Protein AF-A0A5C7S608-F1 (afdb_monomer)

Structure (mmCIF, N/CA/C/O backbone):
data_AF-A0A5C7S608-F1
#
_entry.id   AF-A0A5C7S608-F1
#
loop_
_atom_site.group_PDB
_atom_site.id
_atom_site.type_symbol
_atom_site.label_atom_id
_atom_site.label_alt_id
_atom_site.label_comp_id
_atom_site.label_asym_id
_atom_site.label_entity_id
_atom_site.label_seq_id
_atom_site.pdbx_PDB_ins_code
_atom_site.Cartn_x
_atom_site.Cartn_y
_atom_site.Cartn_z
_atom_site.occupancy
_atom_site.B_iso_or_equiv
_atom_site.auth_seq_id
_atom_site.auth_comp_id
_atom_site.auth_asym_id
_atom_site.auth_atom_id
_atom_site.pdbx_PDB_model_num
ATOM 1 N N . MET A 1 1 ? -1.913 15.027 15.676 1.00 66.62 1 MET A N 1
ATOM 2 C CA . MET A 1 1 ? -1.243 13.722 15.882 1.00 66.62 1 MET A CA 1
ATOM 3 C C . MET A 1 1 ? -1.865 12.711 14.924 1.00 66.62 1 MET A C 1
ATOM 5 O O . MET A 1 1 ? -3.078 12.541 15.000 1.00 66.62 1 MET A O 1
ATOM 9 N N . PRO A 1 2 ? -1.091 12.063 14.036 1.00 83.12 2 PRO A N 1
ATOM 10 C CA . PRO A 1 2 ? -1.617 11.198 12.966 1.00 83.12 2 PRO A CA 1
ATOM 11 C C . PRO A 1 2 ? -2.471 10.025 13.478 1.00 83.12 2 PRO A C 1
ATOM 13 O O . PRO A 1 2 ? -3.421 9.626 12.815 1.00 83.12 2 PRO A O 1
ATOM 16 N N . LEU A 1 3 ? -2.200 9.527 14.691 1.00 89.06 3 LEU A N 1
ATOM 17 C CA . LEU A 1 3 ? -2.953 8.433 15.313 1.00 89.06 3 LEU A CA 1
ATOM 18 C C . LEU A 1 3 ? -4.449 8.754 15.491 1.00 89.06 3 LEU A C 1
ATOM 20 O O . LEU A 1 3 ? -5.294 7.992 15.039 1.00 89.06 3 LEU A O 1
ATOM 24 N N . GLN A 1 4 ? -4.779 9.895 16.105 1.00 90.44 4 GLN A N 1
ATOM 25 C CA . GLN A 1 4 ? -6.174 10.297 16.353 1.00 90.44 4 GLN A CA 1
ATOM 26 C C . GLN A 1 4 ? -6.939 10.517 15.044 1.00 90.44 4 GLN A C 1
ATOM 28 O O . GLN A 1 4 ? -8.108 10.159 14.930 1.00 90.44 4 GLN A O 1
ATOM 33 N N . GLN A 1 5 ? -6.258 11.084 14.047 1.00 91.69 5 GLN A N 1
ATOM 34 C CA . GLN A 1 5 ? -6.819 11.307 12.719 1.00 91.69 5 GLN A CA 1
ATOM 35 C C . GLN A 1 5 ? -7.155 9.982 12.025 1.00 91.69 5 GLN A C 1
ATOM 37 O O . GLN A 1 5 ? -8.249 9.836 11.487 1.00 91.69 5 GLN A O 1
ATOM 42 N N . ILE A 1 6 ? -6.248 9.005 12.088 1.00 93.81 6 ILE A N 1
ATOM 43 C CA . ILE A 1 6 ? -6.466 7.663 11.544 1.00 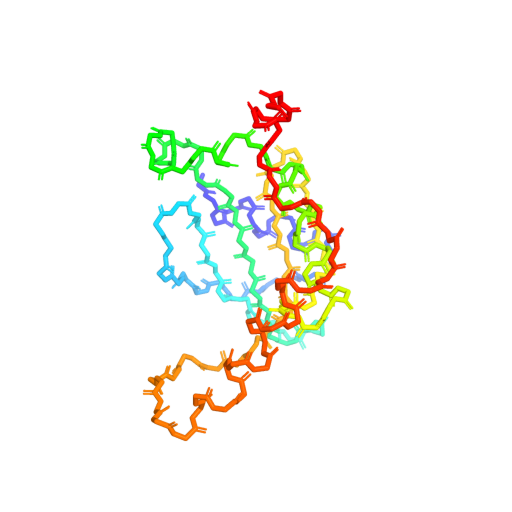93.81 6 ILE A CA 1
ATOM 44 C C . ILE A 1 6 ? -7.609 6.949 12.271 1.00 93.81 6 ILE A C 1
ATOM 46 O O . ILE A 1 6 ? -8.467 6.371 11.614 1.00 93.81 6 ILE A O 1
ATOM 50 N N . GLN A 1 7 ? -7.657 7.009 13.605 1.00 93.69 7 GLN A N 1
ATOM 51 C CA . GLN A 1 7 ? -8.740 6.395 14.383 1.00 93.69 7 GLN A CA 1
ATOM 52 C C . GLN A 1 7 ? -10.103 6.974 14.002 1.00 93.69 7 GLN A C 1
ATOM 54 O O . GLN A 1 7 ? -11.053 6.227 13.774 1.00 93.69 7 GLN A O 1
ATOM 59 N N . HIS A 1 8 ? -10.191 8.302 13.889 1.00 93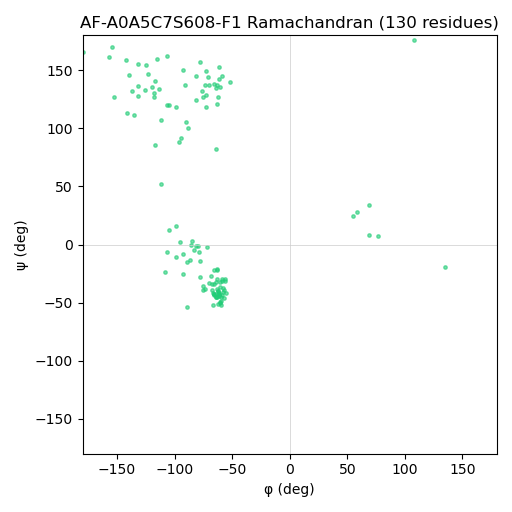.75 8 HIS A N 1
ATOM 60 C CA . HIS A 1 8 ? -11.412 8.964 13.451 1.00 93.75 8 HIS A CA 1
ATOM 61 C C . HIS A 1 8 ? -11.823 8.513 12.046 1.00 93.75 8 HIS A C 1
ATOM 63 O O . HIS A 1 8 ? -12.962 8.096 11.845 1.00 93.75 8 HIS A O 1
ATOM 69 N N . TRP A 1 9 ? -10.889 8.518 11.095 1.00 95.25 9 TRP A N 1
ATOM 70 C CA . TRP A 1 9 ? -11.156 8.103 9.720 1.00 95.25 9 TRP A CA 1
ATOM 71 C C . TRP A 1 9 ? -11.598 6.633 9.619 1.00 95.25 9 TRP A C 1
ATOM 73 O O . TRP A 1 9 ? -12.576 6.326 8.941 1.00 95.25 9 TRP A O 1
ATOM 83 N N . LEU A 1 10 ? -10.949 5.719 10.348 1.00 94.94 10 LEU A N 1
ATOM 84 C CA . LEU A 1 10 ? -11.329 4.301 10.397 1.00 94.94 10 LEU A CA 1
ATOM 85 C C . LEU A 1 10 ? -12.732 4.100 10.983 1.00 94.94 10 LEU A C 1
ATOM 87 O O . LEU A 1 10 ? -13.515 3.316 10.448 1.00 94.94 10 LEU A O 1
ATOM 91 N N . SER A 1 11 ? -13.089 4.858 12.023 1.00 93.75 11 SER A N 1
ATOM 92 C CA . SER A 1 11 ? -14.431 4.788 12.611 1.00 93.75 11 SER A CA 1
ATOM 93 C C . SER A 1 11 ? -15.536 5.237 11.651 1.00 93.75 11 SER A C 1
ATOM 95 O O . SER A 1 11 ? -16.624 4.666 11.673 1.00 93.75 11 SER A O 1
ATOM 97 N N . GLN A 1 12 ? -15.257 6.196 10.759 1.00 94.12 12 GLN A N 1
ATOM 98 C CA . GLN A 1 12 ? -16.187 6.589 9.692 1.00 94.12 12 GLN A CA 1
ATOM 99 C C . GLN A 1 12 ? -16.414 5.457 8.677 1.00 94.12 12 GLN A C 1
ATOM 101 O O . GLN A 1 12 ? -17.448 5.425 8.016 1.00 94.12 12 GLN A O 1
ATOM 106 N N . HIS A 1 13 ? -15.476 4.511 8.593 1.00 92.56 13 HIS A N 1
ATOM 107 C CA . HIS A 1 13 ? -15.537 3.325 7.737 1.00 92.56 13 HIS A CA 1
ATOM 108 C C . HIS A 1 13 ? -15.997 2.066 8.495 1.00 92.56 13 HIS A C 1
ATOM 110 O O . HIS A 1 13 ? -15.819 0.950 8.012 1.00 92.56 13 HIS A O 1
ATOM 116 N N . GLY A 1 14 ? -16.586 2.224 9.688 1.00 92.94 14 GLY A N 1
ATOM 117 C CA . GLY A 1 14 ? -17.128 1.115 10.481 1.00 92.94 14 GLY A CA 1
ATOM 118 C C . GLY A 1 14 ? -16.077 0.268 11.204 1.00 92.94 14 GLY A C 1
ATOM 119 O O . GLY A 1 14 ? -16.418 -0.757 11.790 1.00 92.94 14 GLY A O 1
ATOM 120 N N . ILE A 1 15 ? -14.807 0.684 11.190 1.00 94.06 15 ILE A N 1
ATOM 121 C CA . ILE A 1 15 ? -13.731 0.039 11.943 1.00 94.06 15 ILE A CA 1
ATOM 122 C C . ILE A 1 15 ? -13.582 0.767 13.280 1.00 94.06 15 ILE A C 1
ATOM 124 O O . ILE A 1 15 ? -12.884 1.776 13.404 1.00 94.06 15 ILE A O 1
ATOM 128 N N . HIS A 1 16 ? -14.291 0.261 14.284 1.00 90.94 16 HIS A N 1
ATOM 129 C CA . HIS A 1 16 ? -14.265 0.785 15.646 1.00 90.94 16 HIS A CA 1
ATOM 130 C C . HIS A 1 16 ? -13.218 0.051 16.492 1.00 90.94 16 HIS A C 1
ATOM 132 O O . HIS A 1 16 ? -12.917 -1.111 16.238 1.00 90.94 16 HIS A O 1
ATOM 138 N N . GLU A 1 17 ? -12.652 0.748 17.481 1.00 88.31 17 GLU A N 1
ATOM 139 C CA . GLU A 1 17 ? -11.743 0.173 18.493 1.00 88.31 17 GLU A CA 1
ATOM 140 C C . GLU A 1 17 ? -10.511 -0.570 17.938 1.00 88.31 17 GLU A C 1
ATOM 142 O O . GLU A 1 17 ? -9.917 -1.402 18.618 1.00 88.31 17 GLU A O 1
ATOM 147 N N . ALA A 1 18 ? -10.078 -0.244 16.717 1.00 93.56 18 ALA A N 1
ATOM 148 C CA . ALA A 1 18 ? -8.898 -0.868 16.134 1.00 93.56 18 ALA A CA 1
ATOM 149 C C . ALA A 1 18 ? -7.621 -0.559 16.927 1.00 93.56 18 ALA A C 1
ATOM 151 O O . ALA A 1 18 ? -7.337 0.591 17.288 1.00 93.56 18 ALA A O 1
ATOM 152 N N . LEU A 1 19 ? -6.801 -1.592 17.110 1.00 95.81 19 LEU A N 1
ATOM 153 C CA . LEU A 1 19 ? -5.431 -1.452 17.570 1.00 95.81 19 LEU A CA 1
ATOM 154 C C . LEU A 1 19 ? -4.575 -0.938 16.411 1.00 95.81 19 LEU A C 1
ATOM 156 O O . LEU A 1 19 ? -4.559 -1.514 15.323 1.00 95.81 19 LEU A O 1
ATOM 160 N N . LEU A 1 20 ? -3.8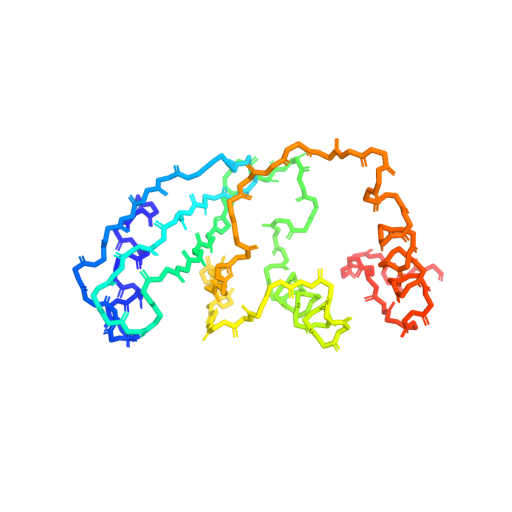54 0.154 16.657 1.00 96.38 20 LEU A N 1
ATOM 161 C CA . LEU A 1 20 ? -2.949 0.764 15.689 1.00 96.38 20 LEU A CA 1
ATOM 162 C C . LEU A 1 20 ? -1.508 0.603 16.158 1.00 96.38 20 LEU A C 1
ATOM 164 O O . LEU A 1 20 ? -1.067 1.287 17.083 1.00 96.38 20 LEU A O 1
ATOM 168 N N . THR A 1 21 ? -0.758 -0.276 15.501 1.00 96.00 21 THR A N 1
ATOM 169 C CA . THR A 1 21 ? 0.671 -0.460 15.770 1.00 96.00 21 THR A CA 1
ATOM 170 C C . THR A 1 21 ? 1.491 0.312 14.738 1.00 96.00 21 THR A C 1
ATOM 172 O O . THR A 1 21 ? 1.386 0.019 13.546 1.00 96.00 21 THR A O 1
ATOM 175 N N . PRO A 1 22 ? 2.313 1.298 15.143 1.00 94.44 22 PRO A N 1
ATOM 176 C CA . PRO A 1 22 ? 3.149 2.032 14.202 1.00 94.44 22 PRO A CA 1
ATOM 177 C C . PRO A 1 22 ? 4.179 1.100 13.554 1.00 94.44 22 PRO A C 1
ATOM 179 O O . PRO A 1 22 ? 4.848 0.319 14.229 1.00 94.44 22 PRO A O 1
ATOM 182 N N . LEU A 1 23 ? 4.323 1.216 12.238 1.00 92.56 23 LEU A N 1
ATOM 183 C CA . LEU A 1 23 ? 5.344 0.546 11.444 1.00 92.56 23 LEU A CA 1
ATOM 184 C C . LEU A 1 23 ? 6.407 1.553 10.998 1.00 92.56 23 LEU A C 1
ATOM 186 O O . LEU A 1 23 ? 6.192 2.766 10.994 1.00 92.56 23 LEU A O 1
ATOM 190 N N . ALA A 1 24 ? 7.571 1.041 10.596 1.00 86.88 24 ALA A N 1
ATOM 191 C CA . ALA A 1 24 ? 8.633 1.875 10.053 1.00 86.88 24 ALA A CA 1
ATOM 192 C C . ALA A 1 24 ? 8.170 2.558 8.754 1.00 86.88 24 ALA A C 1
ATOM 194 O O . ALA A 1 24 ? 7.837 1.894 7.774 1.00 86.88 24 ALA A O 1
ATOM 195 N N . GLY A 1 25 ? 8.188 3.889 8.746 1.00 81.50 25 GLY A N 1
ATOM 196 C CA . GLY A 1 25 ? 7.878 4.716 7.588 1.00 81.50 25 GLY A CA 1
ATOM 197 C C . GLY A 1 25 ? 8.618 6.044 7.694 1.00 81.50 25 GLY A C 1
ATOM 198 O O . GLY A 1 25 ? 8.558 6.709 8.725 1.00 81.50 25 GLY A O 1
ATOM 199 N N . TYR A 1 26 ? 9.363 6.403 6.647 1.00 76.88 26 TYR A N 1
ATOM 200 C CA . TYR A 1 26 ? 10.166 7.631 6.630 1.00 76.88 26 TYR A CA 1
ATOM 201 C C . TYR A 1 26 ? 9.356 8.818 6.099 1.00 76.88 26 TYR A C 1
ATOM 203 O O . TYR A 1 26 ? 9.224 9.841 6.760 1.00 76.88 26 TYR A O 1
ATOM 211 N N . THR A 1 27 ? 8.764 8.665 4.914 1.00 83.62 27 THR A N 1
ATOM 212 C CA . THR A 1 27 ? 7.998 9.717 4.217 1.00 83.62 27 THR A CA 1
ATOM 213 C C . THR A 1 27 ? 6.497 9.676 4.516 1.00 83.62 27 THR A C 1
ATOM 215 O O . THR A 1 27 ? 5.748 10.567 4.125 1.00 83.62 27 THR A O 1
ATOM 218 N N . ASN A 1 28 ? 6.041 8.631 5.202 1.00 87.94 28 ASN A N 1
ATOM 219 C CA . ASN A 1 28 ? 4.650 8.403 5.570 1.00 87.94 28 ASN A CA 1
ATOM 220 C C . ASN A 1 28 ? 4.614 7.857 6.995 1.00 87.94 28 ASN A C 1
ATOM 222 O O . ASN A 1 28 ? 5.488 7.074 7.372 1.00 87.94 28 ASN A O 1
ATOM 226 N N . HIS A 1 29 ? 3.583 8.203 7.758 1.00 91.38 29 HIS A N 1
ATOM 227 C CA . HIS A 1 29 ? 3.260 7.448 8.960 1.00 91.38 29 HIS A CA 1
ATOM 228 C C . HIS A 1 29 ? 2.466 6.214 8.543 1.00 91.38 29 HIS A C 1
ATOM 230 O O . HIS A 1 29 ? 1.447 6.335 7.865 1.00 91.38 29 HIS A O 1
ATOM 236 N N . VAL A 1 30 ? 2.945 5.033 8.922 1.00 94.50 30 VAL A N 1
ATOM 237 C CA . VAL A 1 30 ? 2.339 3.751 8.550 1.00 94.50 30 VAL A CA 1
ATOM 238 C C . VAL A 1 30 ? 1.938 3.025 9.822 1.00 94.50 30 VAL A C 1
ATOM 240 O O . VAL A 1 30 ? 2.7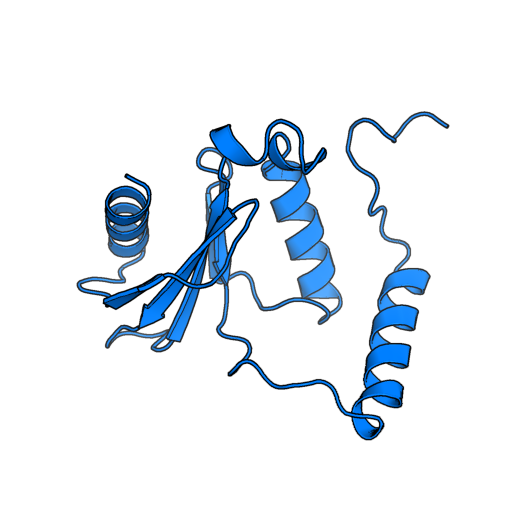10 2.988 10.777 1.00 94.50 30 VAL A O 1
ATOM 243 N N . PHE A 1 31 ? 0.744 2.448 9.836 1.00 96.38 31 PHE A N 1
ATOM 244 C CA . PHE A 1 31 ? 0.224 1.685 10.960 1.00 96.38 31 PHE A CA 1
ATOM 245 C C . PHE A 1 31 ? -0.343 0.356 10.468 1.00 96.38 31 PHE A C 1
ATOM 247 O O . PHE A 1 31 ? -1.063 0.307 9.469 1.00 96.38 31 PHE A O 1
ATOM 254 N N . LEU A 1 32 ? -0.029 -0.713 11.194 1.00 97.12 32 LEU A N 1
ATOM 255 C CA . LEU A 1 32 ? -0.813 -1.937 11.166 1.00 97.12 32 LEU A CA 1
ATOM 256 C C . LEU A 1 32 ? -2.115 -1.670 11.920 1.00 97.12 32 LEU A C 1
ATOM 258 O O . LEU A 1 32 ? -2.087 -1.170 13.044 1.00 97.12 32 LEU A O 1
ATOM 262 N N . VAL A 1 33 ? -3.232 -1.993 11.281 1.00 97.62 33 VAL A N 1
ATOM 263 C CA . VAL A 1 33 ? -4.576 -1.918 11.845 1.00 97.62 33 VAL A CA 1
ATOM 264 C C . VAL A 1 33 ? -5.021 -3.337 12.159 1.00 97.62 33 VAL A C 1
ATOM 266 O O . VAL A 1 33 ? -5.106 -4.168 11.251 1.00 97.62 33 VAL A O 1
ATOM 269 N N . GLU A 1 34 ? -5.321 -3.605 13.424 1.00 97.12 34 GLU A N 1
ATOM 270 C CA . GLU A 1 34 ? -5.905 -4.868 13.874 1.00 97.12 34 GLU A CA 1
ATOM 271 C C . GLU A 1 34 ? -7.283 -4.595 14.482 1.00 97.12 34 GLU A C 1
ATOM 273 O O . GLU A 1 34 ? -7.426 -3.722 15.338 1.00 97.12 34 GLU A O 1
ATOM 278 N N . ALA A 1 35 ? -8.303 -5.308 14.008 1.00 94.81 35 ALA A N 1
ATOM 279 C CA . ALA A 1 35 ? -9.696 -5.093 14.390 1.00 94.81 35 ALA A CA 1
ATOM 280 C C . ALA A 1 35 ? -10.454 -6.422 14.508 1.00 94.81 35 ALA A C 1
ATOM 282 O O . ALA A 1 35 ? -10.065 -7.438 13.925 1.00 94.81 35 ALA A O 1
ATOM 283 N N . GLU A 1 36 ? -11.564 -6.414 15.246 1.00 92.56 36 GLU A N 1
ATOM 284 C CA . GLU A 1 36 ? -12.443 -7.585 15.350 1.00 92.56 36 GLU A CA 1
ATOM 285 C C . GLU A 1 36 ? -13.293 -7.784 14.086 1.00 92.56 36 GLU A C 1
ATOM 287 O O . GLU A 1 36 ? -13.532 -8.917 13.652 1.00 92.56 36 GLU A O 1
ATOM 292 N N . SER A 1 37 ? -13.716 -6.679 13.468 1.00 90.00 37 SER A N 1
ATOM 293 C CA . SER A 1 37 ? -14.469 -6.654 12.216 1.00 90.00 37 SER A CA 1
ATOM 294 C C . SER A 1 37 ? -13.570 -6.875 10.998 1.00 90.00 37 SER A C 1
ATOM 296 O O . SER A 1 37 ? -12.365 -6.630 11.028 1.00 90.00 37 SER A O 1
ATOM 298 N N . TYR A 1 38 ? -14.157 -7.335 9.889 1.00 88.56 38 TYR A N 1
ATOM 299 C CA . TYR A 1 38 ? -13.422 -7.447 8.629 1.00 88.56 38 TYR A CA 1
ATOM 300 C C . TYR A 1 38 ? -13.115 -6.050 8.041 1.00 88.56 38 TYR A C 1
ATOM 302 O O . TYR A 1 38 ? -14.020 -5.215 8.022 1.00 88.56 38 TYR A O 1
ATOM 310 N N . PRO A 1 39 ? -11.894 -5.808 7.518 1.00 92.75 39 PRO A N 1
ATOM 311 C CA . PRO A 1 39 ? -10.743 -6.711 7.532 1.00 92.75 39 PRO A CA 1
ATOM 312 C C . PRO A 1 39 ? -10.061 -6.757 8.906 1.00 92.75 39 PRO A C 1
ATOM 314 O O . PRO A 1 39 ? -9.712 -5.727 9.475 1.00 92.75 39 PRO A O 1
ATOM 317 N N . LYS A 1 40 ? -9.789 -7.977 9.397 1.00 94.50 40 LYS A N 1
ATOM 318 C CA . LYS A 1 40 ? -9.169 -8.194 10.720 1.00 94.50 40 LYS A CA 1
ATOM 3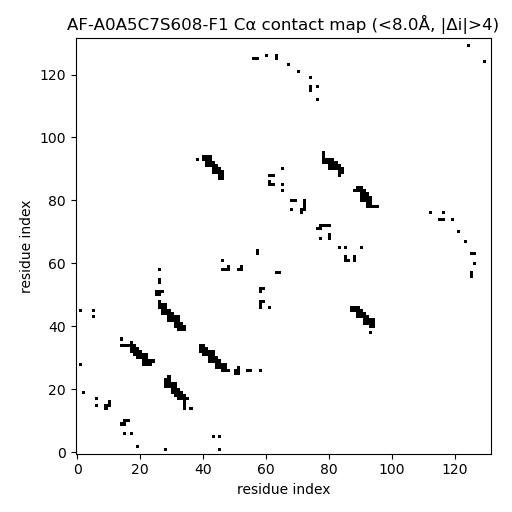19 C C . LYS A 1 40 ? -7.756 -7.619 10.828 1.00 94.50 40 LYS A C 1
ATOM 321 O O . LYS A 1 40 ? -7.307 -7.271 11.914 1.00 94.50 40 LYS A O 1
ATOM 326 N N . ARG A 1 41 ? -7.047 -7.571 9.697 1.00 96.81 41 ARG A N 1
ATOM 327 C CA . ARG A 1 41 ? -5.717 -6.982 9.548 1.00 96.81 41 ARG A CA 1
ATOM 328 C C . ARG A 1 41 ? -5.659 -6.171 8.267 1.00 96.81 41 ARG A C 1
ATOM 330 O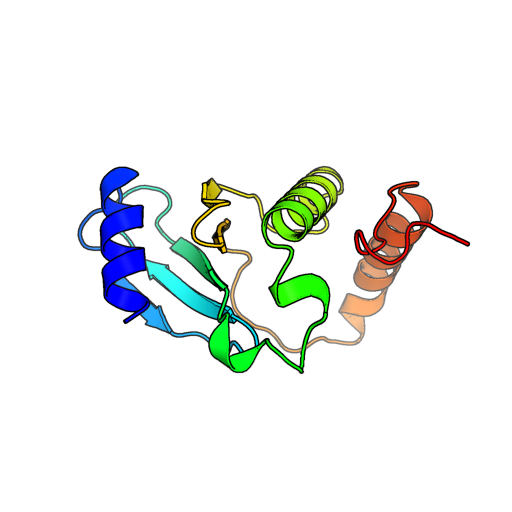 O . ARG A 1 41 ? -6.059 -6.651 7.208 1.00 96.81 41 ARG A O 1
ATOM 337 N N . SER A 1 42 ? -5.139 -4.959 8.363 1.00 97.81 42 SER A N 1
ATOM 338 C CA . SER A 1 42 ? -4.934 -4.061 7.226 1.00 97.81 42 SER A CA 1
ATOM 339 C C . SER A 1 42 ? -3.811 -3.073 7.527 1.00 97.81 42 SER A C 1
ATOM 341 O O . SER A 1 42 ? -3.310 -3.011 8.648 1.00 97.81 42 SER A O 1
ATOM 343 N N . ILE A 1 43 ? -3.372 -2.323 6.524 1.00 97.56 43 ILE A N 1
ATOM 344 C CA . ILE A 1 43 ? -2.369 -1.271 6.685 1.00 97.56 43 ILE A CA 1
ATOM 345 C C . ILE A 1 43 ? -3.028 0.065 6.401 1.00 97.56 43 ILE A C 1
ATOM 347 O O . ILE A 1 43 ? -3.699 0.217 5.388 1.00 97.56 43 ILE A O 1
ATOM 351 N N . ILE A 1 44 ? -2.794 1.060 7.245 1.00 96.38 44 ILE A N 1
ATOM 352 C CA . ILE A 1 44 ? -3.142 2.442 6.929 1.00 96.38 44 ILE A CA 1
ATOM 353 C C . ILE A 1 44 ? -1.878 3.283 6.893 1.00 96.38 44 ILE A C 1
ATOM 355 O O . ILE A 1 44 ? -1.041 3.235 7.795 1.00 96.38 44 ILE A O 1
ATOM 359 N N . ARG A 1 45 ? -1.724 4.043 5.815 1.00 93.88 45 ARG A N 1
ATOM 360 C CA . ARG A 1 45 ? -0.661 5.032 5.672 1.00 93.88 45 ARG A CA 1
ATOM 361 C C . ARG A 1 45 ? -1.273 6.413 5.543 1.00 93.88 45 ARG A C 1
ATOM 363 O O . ARG A 1 45 ? -2.274 6.588 4.854 1.00 93.88 45 ARG A O 1
ATOM 370 N N . ILE A 1 46 ? -0.641 7.384 6.181 1.00 91.31 46 ILE A N 1
ATOM 371 C CA . ILE A 1 46 ? -0.942 8.800 6.020 1.00 91.31 46 ILE A CA 1
ATOM 372 C C . ILE A 1 46 ? 0.345 9.528 5.657 1.00 91.31 46 ILE A C 1
ATOM 374 O O . ILE A 1 46 ? 1.402 9.305 6.260 1.00 91.31 46 ILE A O 1
ATOM 378 N N . ALA A 1 47 ? 0.263 10.377 4.643 1.00 86.06 47 ALA A N 1
ATOM 379 C CA . ALA A 1 47 ? 1.407 11.142 4.196 1.00 86.06 47 ALA A CA 1
ATOM 380 C C . ALA A 1 47 ? 1.955 12.065 5.290 1.00 86.06 47 ALA A C 1
ATOM 382 O O . ALA A 1 47 ? 1.208 12.780 5.959 1.00 86.06 47 ALA A O 1
ATOM 383 N N . ASN A 1 48 ? 3.280 12.086 5.439 1.00 83.62 48 ASN A N 1
ATOM 384 C CA . ASN A 1 48 ? 3.956 12.994 6.355 1.00 83.62 48 ASN A CA 1
ATOM 385 C C . ASN A 1 48 ? 4.426 14.237 5.588 1.00 83.62 48 ASN A C 1
ATOM 387 O O . ASN A 1 48 ? 5.543 14.270 5.072 1.00 83.62 48 ASN A O 1
ATOM 391 N N . ARG A 1 49 ? 3.555 15.249 5.492 1.00 75.25 49 ARG A N 1
ATOM 392 C CA . ARG A 1 49 ? 3.816 16.494 4.742 1.00 75.25 49 ARG A CA 1
ATOM 393 C C . ARG A 1 49 ? 5.067 17.223 5.223 1.00 75.25 49 ARG A C 1
ATOM 395 O O . ARG A 1 49 ? 5.825 17.724 4.399 1.00 75.25 49 ARG A O 1
ATOM 402 N N . ASP A 1 50 ? 5.286 17.237 6.533 1.00 70.81 50 ASP A N 1
ATOM 403 C CA . ASP A 1 50 ? 6.336 18.039 7.158 1.00 70.81 50 ASP A CA 1
ATOM 404 C C . ASP A 1 50 ? 7.725 17.431 6.934 1.00 70.81 50 ASP A C 1
ATOM 406 O O . ASP A 1 50 ? 8.687 18.149 6.678 1.00 70.81 50 ASP A O 1
ATOM 410 N N . LEU A 1 51 ? 7.835 16.099 6.998 1.00 65.69 51 LEU A N 1
ATOM 411 C CA . LEU A 1 51 ? 9.121 15.398 6.901 1.00 65.69 51 LEU A CA 1
ATOM 412 C C . LEU A 1 51 ? 9.473 14.971 5.471 1.00 65.69 51 LEU A C 1
ATOM 414 O O . LEU A 1 51 ? 10.643 14.789 5.140 1.00 65.69 51 LEU A O 1
ATOM 418 N N . ALA A 1 52 ? 8.469 14.782 4.616 1.00 59.19 52 ALA A N 1
ATOM 419 C CA . ALA A 1 52 ? 8.683 14.359 3.239 1.00 59.19 52 ALA A CA 1
ATOM 420 C C . ALA A 1 52 ? 8.952 15.534 2.278 1.00 59.19 52 ALA A C 1
ATOM 422 O O . ALA A 1 52 ? 9.452 15.302 1.172 1.00 59.19 52 ALA A O 1
ATOM 423 N N . ALA A 1 53 ? 8.698 16.776 2.717 1.00 55.38 53 ALA A N 1
ATOM 424 C CA . ALA A 1 53 ? 9.089 18.012 2.043 1.00 55.38 53 ALA A CA 1
ATOM 425 C C . ALA A 1 53 ? 10.627 18.137 1.979 1.00 55.38 53 ALA A C 1
ATOM 427 O O . ALA A 1 53 ? 11.264 18.765 2.817 1.00 55.38 53 ALA A O 1
ATOM 428 N N . GLY A 1 54 ? 11.229 17.481 0.986 1.00 59.72 54 GLY A N 1
ATOM 429 C CA . GLY A 1 54 ? 12.673 17.479 0.729 1.00 59.72 54 GLY A CA 1
ATOM 430 C C . GLY A 1 54 ? 13.256 16.098 0.420 1.00 59.72 54 GLY A C 1
ATOM 431 O O . GLY A 1 54 ? 14.322 16.015 -0.180 1.00 59.72 54 GLY A O 1
ATOM 432 N N . LEU A 1 55 ? 12.553 15.014 0.777 1.00 63.66 55 LEU A N 1
ATOM 433 C CA . LEU A 1 55 ? 13.026 13.633 0.584 1.00 63.66 55 LEU A CA 1
ATOM 434 C C . LEU A 1 55 ? 12.275 12.875 -0.516 1.00 63.66 55 LEU A C 1
ATOM 436 O O . LEU A 1 55 ? 12.8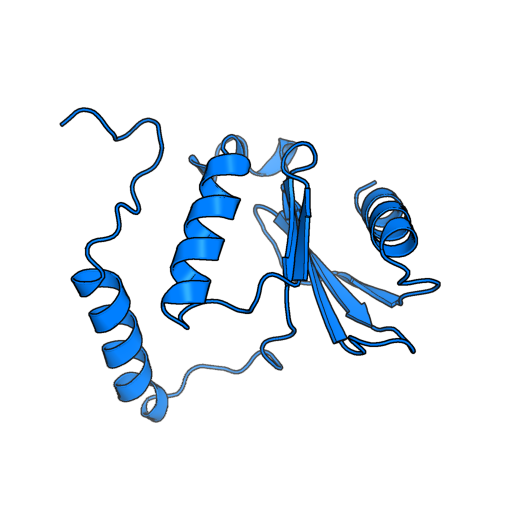04 11.914 -1.069 1.00 63.66 55 LEU A O 1
ATOM 440 N N . CYS A 1 56 ? 11.044 13.278 -0.838 1.00 70.25 56 CYS A N 1
ATOM 441 C CA . CYS A 1 56 ? 10.238 12.623 -1.862 1.00 70.25 56 CYS A CA 1
ATOM 442 C C . CYS A 1 56 ? 9.457 13.668 -2.672 1.00 70.25 56 CYS A C 1
ATOM 444 O O . CYS A 1 56 ? 8.537 14.278 -2.128 1.00 70.25 56 CYS A O 1
ATOM 446 N N . PRO A 1 57 ? 9.764 13.855 -3.970 1.00 69.00 57 PRO A N 1
ATOM 447 C CA . PRO A 1 57 ? 9.042 14.797 -4.833 1.00 69.00 57 PRO A CA 1
ATOM 448 C C . PRO A 1 57 ? 7.530 14.537 -4.891 1.00 69.00 57 PRO A C 1
ATOM 450 O O . PRO A 1 57 ? 6.732 15.461 -4.986 1.00 69.00 57 PRO A O 1
ATOM 453 N N . LEU A 1 58 ? 7.117 13.272 -4.760 1.00 74.81 58 LEU A N 1
ATOM 454 C CA . LEU A 1 58 ? 5.710 12.868 -4.789 1.00 74.81 58 LEU A CA 1
ATOM 455 C C . LEU A 1 58 ? 4.959 13.124 -3.477 1.00 74.81 58 LEU A C 1
ATOM 457 O O . LEU A 1 58 ? 3.740 12.966 -3.427 1.00 74.81 58 LEU A O 1
ATOM 461 N N . ALA A 1 59 ? 5.646 13.546 -2.416 1.00 71.06 59 ALA A N 1
ATOM 462 C CA . ALA A 1 59 ? 5.022 13.780 -1.121 1.00 71.06 59 ALA A CA 1
ATOM 463 C C . ALA A 1 59 ? 4.125 15.022 -1.061 1.00 71.06 59 ALA A C 1
ATOM 465 O O . ALA A 1 59 ? 3.532 15.276 -0.021 1.00 71.06 59 ALA A O 1
ATOM 466 N N . GLN A 1 60 ? 4.024 15.799 -2.139 1.00 75.69 60 GLN A N 1
ATOM 467 C CA . GLN A 1 60 ? 3.029 16.869 -2.276 1.00 75.69 60 GLN A CA 1
ATOM 468 C C . GLN A 1 60 ? 1.898 16.498 -3.247 1.00 75.69 60 GLN A C 1
ATOM 470 O O . GLN A 1 60 ? 0.898 17.203 -3.329 1.00 75.69 60 GLN A O 1
ATOM 475 N N . HIS A 1 61 ? 2.013 15.356 -3.928 1.00 82.69 61 HIS A N 1
ATOM 476 C CA . HIS A 1 61 ? 1.136 14.941 -5.022 1.00 82.69 61 HIS A CA 1
ATOM 477 C C . HIS A 1 61 ? 0.278 13.727 -4.628 1.00 82.69 61 HIS A C 1
ATOM 479 O O . HIS A 1 61 ? 0.261 12.717 -5.328 1.00 82.69 61 HIS A O 1
ATOM 485 N N . PHE A 1 62 ? -0.430 13.784 -3.491 1.00 85.06 62 PHE A N 1
ATOM 486 C CA . PHE A 1 62 ? -1.140 12.612 -2.934 1.00 85.06 62 PHE A CA 1
ATOM 487 C C . PHE A 1 62 ? -2.168 12.000 -3.877 1.00 85.06 62 PHE A C 1
ATOM 489 O O . PHE A 1 62 ? -2.228 10.780 -3.984 1.00 85.06 62 PHE A O 1
ATOM 496 N N . GLN A 1 63 ? -2.926 12.834 -4.588 1.00 86.88 63 GLN A N 1
ATOM 497 C CA . GLN A 1 63 ? -3.888 12.382 -5.595 1.00 86.88 63 GLN A CA 1
ATOM 498 C C . GLN A 1 63 ? -3.214 11.541 -6.677 1.00 86.88 63 GLN A C 1
ATOM 500 O O . GLN A 1 63 ? -3.669 10.450 -7.013 1.00 86.88 63 GLN A O 1
ATOM 505 N N . HIS A 1 64 ? -2.075 12.017 -7.176 1.00 87.19 64 HIS A N 1
ATOM 506 C CA . HIS A 1 64 ? -1.300 11.291 -8.168 1.00 87.19 64 HIS A CA 1
ATOM 507 C C . HIS A 1 64 ? -0.739 9.984 -7.596 1.00 87.19 64 HIS A C 1
ATOM 509 O O . HIS A 1 64 ? -0.850 8.945 -8.234 1.00 87.19 64 HIS A O 1
ATOM 515 N N . VAL A 1 65 ? -0.214 9.995 -6.367 1.00 88.75 65 VAL A N 1
ATOM 516 C CA . VAL A 1 65 ? 0.288 8.776 -5.714 1.00 88.75 65 VAL A CA 1
ATOM 517 C C . VAL A 1 65 ? -0.820 7.737 -5.505 1.00 88.75 65 VAL A C 1
ATOM 519 O O . VAL A 1 65 ? -0.575 6.547 -5.690 1.00 88.75 65 VAL A O 1
ATOM 522 N N . ILE A 1 66 ? -2.028 8.163 -5.126 1.00 90.81 66 ILE A N 1
ATOM 523 C CA . ILE A 1 66 ? -3.188 7.273 -4.985 1.00 90.81 66 ILE A CA 1
ATOM 524 C C . ILE A 1 66 ? -3.541 6.654 -6.340 1.00 90.81 66 ILE A C 1
ATOM 526 O O . ILE A 1 66 ? -3.716 5.439 -6.415 1.00 90.81 66 ILE A O 1
ATOM 530 N N . ARG A 1 67 ? -3.563 7.454 -7.413 1.00 90.31 67 ARG A N 1
ATOM 531 C CA . ARG A 1 67 ? -3.809 6.965 -8.776 1.00 90.31 67 ARG A CA 1
ATOM 532 C C . ARG A 1 67 ? -2.759 5.949 -9.229 1.00 90.31 67 ARG A C 1
ATOM 534 O O . ARG A 1 67 ? -3.126 4.858 -9.648 1.00 90.31 67 ARG A O 1
ATOM 541 N N . LEU A 1 68 ? -1.469 6.256 -9.065 1.00 90.56 68 LEU A N 1
ATOM 542 C CA . LEU A 1 68 ? -0.393 5.308 -9.380 1.00 90.56 68 LEU A CA 1
ATOM 543 C C . LEU A 1 68 ? -0.542 4.003 -8.587 1.00 90.56 68 LEU A C 1
ATOM 545 O O . LEU A 1 68 ? -0.283 2.919 -9.102 1.00 90.56 68 LEU A O 1
ATOM 549 N N . HIS A 1 69 ? -0.979 4.078 -7.328 1.00 93.38 69 HIS A N 1
ATOM 550 C CA . HIS A 1 69 ? -1.228 2.872 -6.543 1.00 93.38 69 HIS A CA 1
ATOM 551 C C . HIS A 1 69 ? -2.402 2.059 -7.090 1.00 93.38 69 HIS A C 1
ATOM 553 O O . HIS A 1 69 ? -2.299 0.840 -7.155 1.00 93.38 69 HIS A O 1
ATOM 559 N N . GLN A 1 70 ? -3.499 2.699 -7.501 1.00 93.25 70 GLN A N 1
ATOM 560 C CA . GLN A 1 70 ? -4.627 2.012 -8.142 1.00 93.25 70 GLN A CA 1
ATOM 561 C C . GLN A 1 70 ? -4.187 1.289 -9.421 1.00 93.25 70 GLN A C 1
ATOM 563 O O . GLN A 1 70 ? -4.529 0.121 -9.613 1.00 93.25 70 GLN A O 1
ATOM 568 N N . ASP A 1 71 ? -3.364 1.941 -10.241 1.00 92.94 71 ASP A N 1
ATOM 569 C CA . ASP A 1 71 ? -2.788 1.340 -11.442 1.00 92.94 71 ASP A CA 1
ATOM 570 C C . ASP A 1 71 ? -1.896 0.126 -11.093 1.00 92.94 71 ASP A C 1
ATOM 572 O O . ASP A 1 71 ? -2.000 -0.939 -11.705 1.00 92.94 71 ASP A O 1
ATOM 576 N N . ALA A 1 72 ? -1.082 0.225 -10.037 1.00 93.69 72 ALA A N 1
ATOM 577 C CA . ALA A 1 72 ? -0.272 -0.892 -9.546 1.00 93.69 72 ALA A CA 1
ATOM 578 C C . ALA A 1 72 ? -1.117 -2.053 -8.982 1.00 93.69 72 ALA A C 1
ATOM 580 O O . ALA A 1 72 ? -0.746 -3.219 -9.142 1.00 93.69 72 ALA A O 1
ATOM 581 N N . VAL A 1 73 ? -2.267 -1.767 -8.360 1.00 94.62 73 VAL A N 1
ATOM 582 C CA . VAL A 1 73 ? -3.234 -2.791 -7.925 1.00 94.62 73 VAL A CA 1
ATOM 583 C C . VAL A 1 73 ? -3.835 -3.512 -9.129 1.00 94.62 73 VAL A C 1
ATOM 585 O O . VAL A 1 73 ? -3.916 -4.739 -9.115 1.00 94.62 73 VAL A O 1
ATOM 588 N N . ALA A 1 74 ? -4.198 -2.789 -10.194 1.00 91.81 74 ALA A N 1
ATOM 589 C CA . ALA A 1 74 ? -4.732 -3.388 -11.419 1.00 91.81 74 ALA A CA 1
ATOM 590 C C . ALA A 1 74 ? -3.737 -4.362 -12.078 1.00 91.81 74 ALA A C 1
ATOM 592 O O . ALA A 1 74 ? -4.138 -5.386 -12.631 1.00 91.81 74 ALA A O 1
ATOM 593 N N . LEU A 1 75 ? -2.435 -4.089 -11.945 1.00 91.75 75 LEU A N 1
ATOM 594 C CA . LEU A 1 75 ? -1.357 -4.981 -12.380 1.00 91.75 75 LEU A CA 1
ATOM 595 C C . LEU A 1 75 ? -1.022 -6.112 -11.397 1.00 91.75 75 LEU A C 1
ATOM 597 O O . LEU A 1 75 ? -0.132 -6.912 -11.679 1.00 91.75 75 LEU A O 1
ATOM 601 N N . LYS A 1 76 ? -1.701 -6.189 -10.247 1.00 91.75 76 LYS A N 1
ATOM 602 C CA . LYS A 1 76 ? -1.380 -7.109 -9.141 1.00 91.75 76 LYS A CA 1
ATOM 603 C C . LYS A 1 76 ? 0.039 -6.928 -8.581 1.00 91.75 76 LYS A C 1
ATOM 605 O O . LYS A 1 76 ? 0.616 -7.868 -8.047 1.00 91.75 76 LYS A O 1
ATOM 610 N N . LEU A 1 77 ? 0.593 -5.719 -8.681 1.00 92.44 77 LEU A N 1
ATOM 611 C CA . LEU A 1 77 ? 1.924 -5.364 -8.172 1.00 92.44 77 LEU A CA 1
ATOM 612 C C . LEU A 1 77 ? 1.875 -4.665 -6.807 1.00 92.44 77 LEU A C 1
ATOM 614 O O . LEU A 1 77 ? 2.911 -4.475 -6.171 1.00 92.44 77 LEU A O 1
ATOM 618 N N . ALA A 1 78 ? 0.685 -4.268 -6.355 1.00 94.56 78 ALA A N 1
ATOM 619 C CA . ALA A 1 78 ? 0.480 -3.593 -5.082 1.00 94.56 78 ALA A CA 1
ATOM 620 C C . ALA A 1 78 ? -0.671 -4.222 -4.279 1.00 94.56 78 ALA A C 1
ATOM 622 O O . ALA A 1 78 ? -1.580 -4.817 -4.866 1.00 94.56 78 ALA A O 1
ATOM 623 N N . PRO A 1 79 ? -0.669 -4.071 -2.940 1.00 95.56 79 PRO A N 1
ATOM 624 C CA . PRO A 1 79 ? -1.788 -4.491 -2.105 1.00 95.56 79 PRO A CA 1
ATOM 625 C C . PRO A 1 79 ? -3.065 -3.732 -2.464 1.00 95.56 79 PRO A C 1
ATOM 627 O O . PRO A 1 79 ? -3.017 -2.524 -2.717 1.00 95.56 79 PRO A O 1
ATOM 630 N N . GLU A 1 80 ? -4.197 -4.433 -2.421 1.00 96.94 80 GLU A N 1
ATOM 631 C CA . GLU A 1 80 ? -5.521 -3.876 -2.701 1.00 96.94 80 GLU A CA 1
ATOM 632 C C . GLU A 1 80 ? -5.799 -2.609 -1.879 1.00 96.94 80 GLU A C 1
ATOM 634 O O . GLU A 1 80 ? -5.459 -2.525 -0.695 1.00 96.94 80 GLU A O 1
ATOM 639 N N . LEU A 1 81 ? -6.424 -1.622 -2.522 1.00 96.56 81 LEU A N 1
ATOM 640 C CA . LEU A 1 81 ? -6.835 -0.368 -1.902 1.00 96.56 81 LEU A CA 1
ATOM 641 C C . LEU A 1 81 ? -8.256 -0.519 -1.346 1.00 96.56 81 LEU A C 1
ATOM 643 O O . LEU A 1 81 ? -9.224 -0.517 -2.098 1.00 96.56 81 LEU A O 1
ATOM 647 N N . LEU A 1 82 ? -8.366 -0.631 -0.025 1.00 96.44 82 LEU A N 1
ATOM 648 C CA . LEU A 1 82 ? -9.634 -0.784 0.697 1.00 96.44 82 LEU A CA 1
ATOM 649 C C . LEU A 1 82 ? -10.392 0.543 0.828 1.00 96.44 82 LEU A C 1
ATOM 651 O O . LEU A 1 82 ? -11.614 0.567 0.927 1.00 96.44 82 LEU A O 1
ATOM 655 N N . GLY A 1 83 ? -9.656 1.653 0.847 1.00 95.81 83 GLY A N 1
ATOM 656 C CA . GLY A 1 83 ? -10.199 3.004 0.921 1.00 95.81 83 GLY A CA 1
ATOM 657 C C . GLY A 1 83 ? -9.089 4.049 0.905 1.00 95.81 83 GLY A C 1
ATOM 658 O O . GLY A 1 83 ? -7.911 3.731 1.082 1.00 95.81 83 GLY A O 1
ATOM 659 N N . PHE A 1 84 ? -9.445 5.307 0.670 1.00 95.62 84 PHE A N 1
ATOM 660 C CA . PHE A 1 84 ? -8.484 6.406 0.622 1.00 95.62 84 PHE A CA 1
ATOM 661 C C . PHE A 1 84 ? -9.152 7.751 0.907 1.00 95.62 84 PHE A C 1
ATOM 663 O O . PHE A 1 84 ? -10.365 7.896 0.781 1.00 95.62 84 PHE A O 1
ATOM 670 N N . ASP A 1 85 ? -8.335 8.736 1.269 1.00 92.62 85 ASP A N 1
ATOM 671 C CA . ASP A 1 85 ? -8.722 10.142 1.356 1.00 92.62 85 ASP A CA 1
ATOM 672 C C . ASP A 1 85 ? -7.630 10.986 0.703 1.00 92.62 85 ASP A C 1
ATOM 674 O O . ASP A 1 85 ? -6.504 11.087 1.199 1.00 92.62 85 ASP A O 1
ATOM 678 N N . GLU A 1 86 ? -7.963 11.579 -0.437 1.00 88.25 86 GLU A N 1
ATOM 679 C CA . GLU A 1 86 ? -7.039 12.389 -1.227 1.00 88.25 86 GLU A CA 1
ATOM 680 C C . GLU A 1 86 ? -6.633 13.691 -0.533 1.00 88.25 86 GLU A C 1
ATOM 682 O O . GLU A 1 86 ? -5.496 14.143 -0.681 1.00 88.25 86 GLU A O 1
ATOM 687 N N . GLN A 1 87 ? -7.544 14.292 0.238 1.00 85.31 87 GLN A N 1
ATOM 688 C CA . GLN A 1 87 ? -7.303 15.567 0.909 1.00 85.31 87 GLN A CA 1
ATOM 689 C C . GLN A 1 87 ? -6.363 15.391 2.093 1.00 85.31 87 GLN A C 1
ATOM 691 O O . GLN A 1 87 ? -5.505 16.242 2.335 1.00 85.31 87 GLN A O 1
ATOM 696 N N . LEU A 1 88 ? -6.506 14.282 2.816 1.00 84.81 88 LEU A N 1
ATOM 697 C CA . LEU A 1 88 ? -5.674 13.933 3.962 1.00 84.81 88 LEU A CA 1
ATOM 698 C C . LEU A 1 88 ? -4.422 13.139 3.563 1.00 84.81 88 LEU A C 1
ATOM 700 O O . LEU A 1 88 ? -3.482 13.051 4.352 1.00 84.81 88 LEU A O 1
ATOM 704 N N . GLY A 1 89 ? -4.375 12.597 2.343 1.00 87.94 89 GLY A N 1
ATOM 705 C CA . GLY A 1 89 ? -3.300 11.719 1.881 1.00 87.94 89 GLY A CA 1
ATOM 706 C C . GLY A 1 89 ? -3.307 10.363 2.592 1.00 87.94 89 GLY A C 1
ATOM 707 O O . GLY A 1 89 ? -2.239 9.815 2.877 1.00 87.94 89 GLY A O 1
ATOM 708 N N . ILE A 1 90 ? -4.497 9.854 2.926 1.00 93.50 90 ILE A N 1
ATOM 709 C CA . ILE A 1 90 ? -4.689 8.552 3.573 1.00 93.50 90 ILE A CA 1
ATOM 710 C C . ILE A 1 90 ? -4.864 7.480 2.504 1.00 93.50 90 ILE A C 1
ATOM 712 O O . ILE A 1 90 ? -5.619 7.656 1.549 1.00 93.50 90 ILE A O 1
ATOM 716 N N . MET A 1 91 ? -4.214 6.336 2.706 1.00 96.00 91 MET A N 1
ATOM 717 C CA . MET A 1 91 ? -4.514 5.105 1.981 1.00 96.00 91 MET A CA 1
ATOM 718 C C . MET A 1 91 ? -4.648 3.950 2.960 1.00 96.00 91 MET A C 1
ATOM 720 O O . MET A 1 91 ? -3.751 3.701 3.769 1.00 96.00 91 MET A O 1
ATOM 724 N N . TRP A 1 92 ? -5.764 3.241 2.850 1.00 97.38 92 TRP A N 1
ATOM 725 C CA . TRP A 1 92 ? -6.080 2.041 3.602 1.00 97.38 92 TRP A CA 1
ATOM 726 C C . TRP A 1 92 ? -5.959 0.831 2.678 1.00 97.38 92 TRP A C 1
ATOM 728 O O . TRP A 1 92 ? -6.603 0.761 1.636 1.00 97.38 92 TRP A O 1
ATOM 738 N N . LEU A 1 93 ? -5.077 -0.094 3.032 1.00 97.69 93 LEU A N 1
ATOM 739 C CA . LEU A 1 93 ? -4.569 -1.154 2.175 1.00 97.69 93 LEU A CA 1
ATOM 740 C C . LEU A 1 93 ? -4.819 -2.524 2.795 1.00 97.69 93 LEU A C 1
ATOM 742 O O . LEU A 1 93 ? -4.716 -2.695 4.015 1.00 97.69 93 LEU A O 1
ATOM 746 N N . ALA A 1 94 ? -5.062 -3.522 1.951 1.00 97.56 94 ALA A N 1
ATOM 747 C CA . ALA A 1 94 ? -5.069 -4.911 2.376 1.00 97.56 94 ALA A CA 1
ATOM 748 C C . ALA A 1 94 ? -3.710 -5.298 2.978 1.00 97.56 94 ALA A C 1
ATOM 750 O O . ALA A 1 94 ? -2.647 -4.833 2.557 1.00 97.56 94 ALA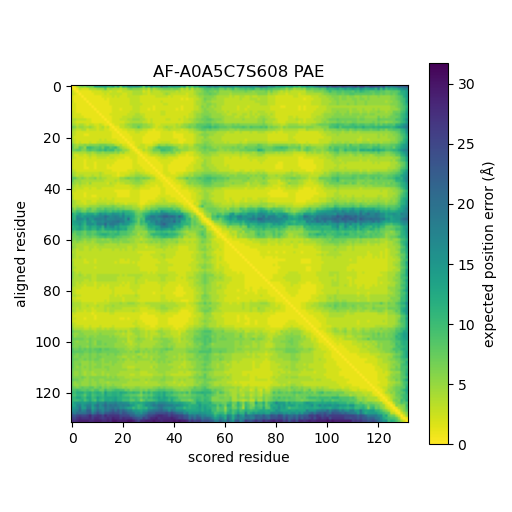 A O 1
ATOM 751 N N . TYR A 1 95 ? -3.743 -6.158 3.992 1.00 96.81 95 TYR A N 1
ATOM 752 C CA . TYR A 1 95 ? -2.527 -6.646 4.623 1.00 96.81 95 TYR A CA 1
ATOM 753 C C . TYR A 1 95 ? -1.801 -7.638 3.703 1.00 96.81 95 TYR A C 1
ATOM 755 O O . TYR A 1 95 ? -2.335 -8.694 3.378 1.00 96.81 95 TYR A O 1
ATOM 763 N N . ALA A 1 96 ? -0.572 -7.302 3.306 1.00 92.88 96 ALA A N 1
ATOM 764 C CA . ALA A 1 96 ? 0.220 -8.082 2.350 1.00 92.88 96 ALA A CA 1
ATOM 765 C C . ALA A 1 96 ? 1.036 -9.228 2.982 1.00 92.88 96 ALA A C 1
ATOM 767 O O . ALA A 1 96 ? 1.742 -9.943 2.275 1.00 92.88 96 ALA A O 1
ATOM 768 N N . GLY A 1 97 ? 0.958 -9.400 4.304 1.00 92.00 97 GLY A N 1
ATOM 769 C CA . GLY A 1 97 ? 1.734 -10.390 5.046 1.00 92.00 97 GLY A CA 1
ATOM 770 C C . GLY A 1 97 ? 2.855 -9.785 5.890 1.00 92.00 97 GLY A C 1
ATOM 771 O O . GLY A 1 97 ? 3.101 -8.577 5.890 1.00 92.00 97 GLY A O 1
ATOM 772 N N . GLU A 1 98 ? 3.517 -10.656 6.647 1.00 90.56 98 GLU A N 1
ATOM 773 C CA . GLU A 1 98 ? 4.611 -10.274 7.536 1.00 90.56 98 GLU A CA 1
ATOM 774 C C . GLU A 1 98 ? 5.871 -9.918 6.741 1.00 90.56 98 GLU A C 1
ATOM 776 O O . GLU A 1 98 ? 6.163 -10.482 5.681 1.00 90.56 98 GLU A O 1
ATOM 781 N N . ARG A 1 99 ? 6.670 -8.997 7.286 1.00 88.81 99 ARG A N 1
ATOM 782 C CA . ARG A 1 99 ? 7.966 -8.656 6.698 1.00 88.81 99 ARG A CA 1
ATOM 783 C C . ARG A 1 99 ? 8.872 -9.887 6.713 1.00 88.81 99 ARG A C 1
ATOM 785 O O . ARG A 1 99 ? 9.165 -10.436 7.771 1.00 88.81 99 ARG A O 1
ATOM 792 N N . ARG A 1 100 ? 9.417 -10.237 5.550 1.00 92.25 100 ARG A N 1
ATOM 793 C CA . ARG A 1 100 ? 10.449 -11.272 5.406 1.00 92.25 100 ARG A CA 1
ATOM 794 C C . ARG A 1 100 ? 11.680 -10.732 4.689 1.00 92.25 100 ARG A C 1
ATOM 796 O O . ARG A 1 100 ? 11.593 -9.771 3.927 1.00 92.25 100 ARG A O 1
ATOM 803 N N . ALA A 1 101 ? 12.831 -11.347 4.942 1.00 93.81 101 ALA A N 1
ATOM 804 C CA . ALA A 1 101 ? 14.036 -11.085 4.163 1.00 93.81 101 ALA A CA 1
ATOM 805 C C . ALA A 1 101 ? 13.912 -11.740 2.781 1.00 93.81 101 ALA A C 1
ATOM 807 O O . ALA A 1 101 ? 13.469 -12.887 2.684 1.00 93.81 101 ALA A O 1
ATOM 808 N N . LEU A 1 102 ? 14.330 -11.020 1.739 1.00 94.00 102 LEU A N 1
ATOM 809 C CA . LEU A 1 102 ? 14.412 -11.568 0.388 1.00 94.00 102 LEU A CA 1
ATOM 810 C C . LEU A 1 102 ? 15.482 -12.658 0.325 1.00 94.00 102 LEU A C 1
ATOM 812 O O . LEU A 1 102 ? 16.566 -12.520 0.893 1.00 94.00 102 LEU A O 1
ATOM 816 N N . GLN A 1 103 ? 15.155 -13.730 -0.378 1.00 96.00 103 GLN A N 1
ATOM 817 C CA . GLN A 1 103 ? 16.005 -14.874 -0.657 1.00 96.00 103 GLN A CA 1
ATOM 818 C C . GLN A 1 103 ? 16.271 -14.956 -2.160 1.00 96.00 103 GLN A C 1
ATOM 820 O O . GLN A 1 103 ? 15.514 -14.436 -2.977 1.00 96.00 103 GLN A O 1
ATOM 825 N N . VAL A 1 104 ? 17.331 -15.665 -2.549 1.00 95.44 104 VAL A N 1
ATOM 826 C CA . VAL A 1 104 ? 17.672 -15.869 -3.971 1.00 95.44 104 VAL A CA 1
ATOM 827 C C . VAL A 1 104 ? 16.532 -16.554 -4.736 1.00 95.44 104 VAL A C 1
ATOM 829 O O . VAL A 1 104 ? 16.314 -16.267 -5.910 1.00 95.44 104 VAL A O 1
ATOM 832 N N . THR A 1 105 ? 15.764 -17.418 -4.069 1.00 95.56 105 THR A N 1
ATOM 833 C CA . THR A 1 105 ? 14.595 -18.094 -4.652 1.00 95.56 105 THR A CA 1
ATOM 834 C C . THR A 1 105 ? 13.478 -17.134 -5.060 1.00 95.56 105 THR A C 1
ATOM 836 O O . THR A 1 105 ? 12.689 -17.482 -5.929 1.00 95.56 105 THR A O 1
ATOM 839 N N . ASP A 1 106 ? 13.431 -15.923 -4.497 1.00 94.44 106 ASP A N 1
ATOM 840 C CA . ASP A 1 106 ? 12.432 -14.908 -4.850 1.00 94.44 106 ASP A CA 1
ATOM 841 C C . ASP A 1 106 ? 12.759 -14.198 -6.176 1.00 94.44 106 ASP A C 1
ATOM 843 O O . ASP A 1 106 ? 11.924 -13.493 -6.733 1.00 94.44 106 ASP A O 1
ATOM 847 N N . PHE A 1 107 ? 13.982 -14.339 -6.704 1.00 94.62 107 PHE A N 1
ATOM 848 C CA . PHE A 1 107 ? 14.457 -13.497 -7.810 1.00 94.62 107 PHE A CA 1
ATOM 849 C C . PHE A 1 107 ? 13.733 -13.754 -9.133 1.00 94.62 107 PHE A C 1
ATOM 851 O O . PHE A 1 107 ? 13.674 -12.854 -9.968 1.00 94.62 107 PHE A O 1
ATOM 858 N N . ALA A 1 108 ? 13.208 -14.964 -9.342 1.00 94.94 108 ALA A N 1
ATOM 859 C CA . ALA A 1 108 ? 12.415 -15.271 -10.528 1.00 94.94 108 ALA A CA 1
ATOM 860 C C . ALA A 1 108 ? 11.094 -14.485 -10.515 1.00 94.94 108 ALA A C 1
ATOM 862 O O . ALA A 1 108 ? 10.835 -13.723 -11.440 1.00 94.94 108 ALA A O 1
ATOM 863 N N . GLU A 1 109 ? 10.341 -14.575 -9.418 1.00 92.94 109 GLU A N 1
ATOM 864 C CA . GLU A 1 109 ? 9.086 -13.840 -9.221 1.00 92.94 109 GLU A CA 1
ATOM 865 C C . GLU A 1 109 ? 9.311 -12.319 -9.242 1.00 92.94 109 GLU A C 1
ATOM 867 O O . GLU A 1 109 ? 8.585 -11.578 -9.899 1.00 92.94 109 GLU A O 1
ATOM 872 N N . LEU A 1 110 ? 10.376 -11.831 -8.595 1.00 93.69 110 LEU A N 1
ATOM 873 C CA . LEU A 1 110 ? 10.731 -10.411 -8.644 1.00 93.69 110 LEU A CA 1
ATOM 874 C C . LEU A 1 110 ? 11.023 -9.935 -10.072 1.00 93.69 110 LEU A C 1
ATOM 876 O O . LEU A 1 110 ? 10.676 -8.807 -10.417 1.00 93.69 110 LEU A O 1
ATOM 880 N N . ARG A 1 111 ? 11.651 -10.769 -10.911 1.00 95.00 111 ARG A N 1
ATOM 881 C CA . ARG A 1 111 ? 11.895 -10.435 -12.319 1.00 95.00 111 ARG A CA 1
ATOM 882 C C . ARG A 1 111 ? 10.587 -10.317 -13.091 1.00 95.00 111 ARG A C 1
ATOM 884 O O . ARG A 1 111 ? 10.445 -9.356 -13.836 1.00 95.00 111 ARG A O 1
ATOM 891 N N . GLU A 1 112 ? 9.652 -11.239 -12.884 1.00 93.62 112 GLU A N 1
ATOM 892 C CA . GLU A 1 112 ? 8.325 -11.195 -13.512 1.00 93.62 112 GLU A CA 1
ATOM 893 C C . GLU A 1 112 ? 7.555 -9.934 -13.098 1.00 93.62 112 GLU A C 1
ATOM 895 O O . GLU A 1 112 ? 7.021 -9.223 -13.947 1.00 93.62 112 GLU A O 1
ATOM 900 N N . HIS A 1 113 ? 7.573 -9.578 -11.809 1.00 93.69 113 HIS A N 1
ATOM 901 C CA . HIS A 1 113 ? 6.964 -8.335 -11.328 1.00 93.69 113 HIS A CA 1
ATOM 902 C C . HIS A 1 113 ? 7.600 -7.082 -11.947 1.00 93.69 113 HIS A C 1
ATOM 904 O O . HIS A 1 113 ? 6.888 -6.151 -12.326 1.00 93.69 113 HIS A O 1
ATOM 910 N N . LEU A 1 114 ? 8.930 -7.051 -12.079 1.00 93.69 114 LEU A N 1
ATOM 911 C CA . LEU A 1 114 ? 9.636 -5.944 -12.729 1.00 93.69 114 LEU A CA 1
ATOM 912 C C . LEU A 1 114 ? 9.338 -5.871 -14.230 1.00 93.69 114 LEU A C 1
ATOM 914 O O . LEU A 1 114 ? 9.187 -4.777 -14.768 1.00 93.69 114 LEU A O 1
ATOM 918 N N . GLU A 1 115 ? 9.240 -7.013 -14.907 1.00 93.19 115 GLU A N 1
ATOM 919 C CA . GLU A 1 115 ? 8.856 -7.077 -16.314 1.00 93.19 115 GLU A CA 1
ATOM 920 C C . GLU A 1 115 ? 7.440 -6.531 -16.508 1.00 93.19 115 GLU A C 1
ATOM 922 O O . GLU A 1 115 ? 7.269 -5.585 -17.274 1.00 93.19 115 GLU A O 1
ATOM 927 N N . HIS A 1 116 ? 6.463 -7.009 -15.731 1.00 90.31 116 HIS A N 1
ATOM 928 C CA . HIS A 1 116 ? 5.091 -6.494 -15.755 1.00 90.31 116 HIS A CA 1
ATOM 929 C C . HIS A 1 116 ? 5.024 -4.987 -15.503 1.00 90.31 116 HIS A C 1
ATOM 931 O O . HIS A 1 116 ? 4.276 -4.286 -16.184 1.00 90.31 116 HIS A O 1
ATOM 937 N N . LEU A 1 117 ? 5.816 -4.472 -14.558 1.00 91.94 117 LEU A N 1
ATOM 938 C CA . LEU A 1 117 ? 5.893 -3.038 -14.299 1.00 91.94 117 LEU A CA 1
ATOM 939 C C . LEU A 1 117 ? 6.381 -2.277 -15.543 1.00 91.94 117 LEU A C 1
ATOM 941 O O . LEU A 1 117 ? 5.733 -1.319 -15.970 1.00 91.94 117 LEU A O 1
ATOM 945 N N . HIS A 1 118 ? 7.488 -2.717 -16.148 1.00 91.00 118 HIS A N 1
ATOM 946 C CA . HIS A 1 118 ? 8.110 -2.049 -17.294 1.00 91.00 118 HIS A CA 1
ATOM 947 C C . HI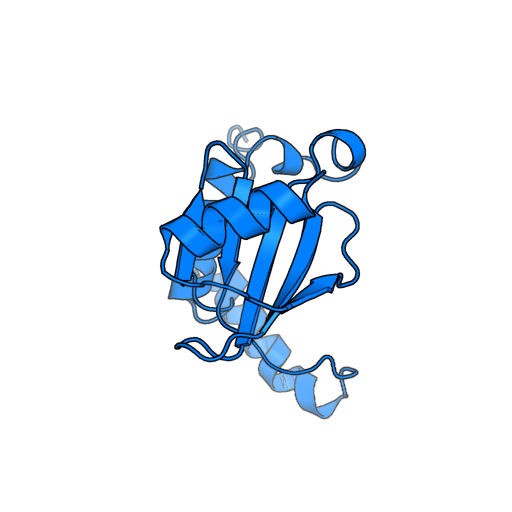S A 1 118 ? 7.300 -2.160 -18.590 1.00 91.00 118 HIS A C 1
ATOM 949 O O . HIS A 1 118 ? 7.320 -1.234 -19.400 1.00 91.00 118 HIS A O 1
ATOM 955 N N . THR A 1 119 ? 6.586 -3.265 -18.802 1.00 91.62 119 THR A N 1
ATOM 956 C CA . THR A 1 119 ? 5.809 -3.508 -20.027 1.00 91.62 119 THR A CA 1
ATOM 957 C C . THR A 1 119 ? 4.337 -3.125 -19.896 1.00 91.62 119 THR A C 1
ATOM 959 O O . THR A 1 119 ? 3.576 -3.317 -20.840 1.00 91.62 119 THR A O 1
ATOM 962 N N . SER A 1 120 ? 3.918 -2.580 -18.750 1.00 88.69 120 SER A N 1
ATOM 963 C CA . SER A 1 120 ? 2.520 -2.210 -18.481 1.00 88.69 120 SER A CA 1
ATOM 964 C C . SER A 1 120 ? 1.955 -1.123 -19.398 1.00 88.69 120 SER A C 1
ATOM 966 O O . SER A 1 120 ? 0.739 -0.990 -19.508 1.00 88.69 120 SER A O 1
ATOM 968 N N . GLY A 1 121 ? 2.817 -0.322 -20.034 1.00 84.50 121 GLY A N 1
ATOM 969 C CA . GLY A 1 121 ? 2.401 0.829 -20.843 1.00 84.50 121 GLY A CA 1
ATOM 970 C C . GLY A 1 121 ? 1.798 1.981 -20.028 1.00 84.50 121 GLY A C 1
ATOM 971 O O . GLY A 1 121 ? 1.286 2.929 -20.618 1.00 84.50 121 GLY A O 1
ATOM 972 N N . LEU A 1 122 ? 1.854 1.907 -18.694 1.00 84.38 122 LEU A N 1
ATOM 973 C CA . LEU A 1 122 ? 1.377 2.952 -17.795 1.00 84.38 122 LEU A CA 1
ATOM 974 C C . LEU A 1 122 ? 2.413 4.064 -17.639 1.00 84.38 122 LEU A C 1
ATOM 976 O O . LEU A 1 122 ? 3.622 3.819 -17.621 1.00 84.38 122 LEU A O 1
ATOM 980 N N . ASP A 1 123 ? 1.923 5.294 -17.497 1.00 80.94 123 ASP A N 1
ATOM 981 C CA . ASP A 1 123 ? 2.772 6.451 -17.240 1.00 80.94 123 ASP A CA 1
ATOM 982 C C . ASP A 1 123 ? 2.979 6.640 -15.733 1.00 80.94 123 ASP A C 1
ATOM 984 O O . ASP A 1 123 ? 2.123 7.163 -15.019 1.00 80.94 123 ASP A O 1
ATOM 988 N N . TRP A 1 124 ? 4.140 6.195 -15.255 1.00 79.06 124 TRP A N 1
ATOM 989 C CA . TRP A 1 124 ? 4.549 6.281 -13.851 1.00 79.06 124 TRP A CA 1
ATOM 990 C C . TRP A 1 124 ? 5.185 7.628 -13.475 1.00 79.06 124 TRP A C 1
ATOM 992 O O . TRP A 1 124 ? 5.692 7.779 -12.360 1.00 79.06 124 TRP A O 1
ATOM 1002 N N . ARG A 1 125 ? 5.248 8.589 -14.406 1.00 70.19 125 ARG A N 1
ATOM 1003 C CA . ARG A 1 125 ? 5.944 9.865 -14.202 1.00 70.19 125 ARG A CA 1
ATOM 1004 C C . ARG A 1 125 ? 5.195 10.763 -13.228 1.00 70.19 125 ARG A C 1
ATOM 1006 O O . ARG A 1 125 ? 3.971 10.849 -13.253 1.00 70.19 125 ARG A O 1
ATOM 1013 N N . ALA A 1 126 ? 5.962 11.502 -12.425 1.00 65.25 126 ALA A N 1
ATOM 1014 C CA . ALA A 1 126 ? 5.407 12.545 -11.573 1.00 65.25 126 ALA A CA 1
ATOM 1015 C C . ALA A 1 126 ? 4.725 13.641 -12.424 1.00 65.25 126 ALA A C 1
ATOM 1017 O O . ALA A 1 126 ? 5.173 13.888 -13.547 1.00 65.25 126 ALA A O 1
ATOM 1018 N N . PRO A 1 127 ? 3.718 14.364 -11.893 1.00 67.81 127 PRO A N 1
ATOM 1019 C CA . PRO A 1 127 ? 2.997 15.401 -12.641 1.00 67.81 127 PRO A CA 1
ATOM 1020 C C . PRO A 1 127 ? 3.918 16.486 -13.216 1.00 67.81 127 PRO A C 1
ATOM 1022 O O . PRO A 1 127 ? 3.651 17.033 -14.278 1.00 67.81 127 PRO A O 1
ATOM 1025 N N . ASP A 1 128 ? 5.041 16.745 -12.546 1.00 66.75 128 ASP A N 1
ATOM 1026 C CA . ASP A 1 128 ? 6.015 17.768 -12.937 1.00 66.75 128 ASP A CA 1
ATOM 1027 C C . ASP A 1 128 ? 7.003 17.278 -14.023 1.00 66.75 128 ASP A C 1
ATOM 1029 O O . ASP A 1 128 ? 7.835 18.045 -14.505 1.00 66.75 128 ASP A O 1
ATOM 1033 N N . GLN A 1 129 ? 6.937 15.998 -14.416 1.00 60.69 129 GLN A N 1
ATOM 1034 C CA . GLN A 1 129 ? 7.818 15.348 -15.400 1.00 60.69 129 GLN A CA 1
ATOM 1035 C C . GLN A 1 129 ? 7.146 15.117 -16.769 1.00 60.69 129 GLN A C 1
ATOM 1037 O O . GLN A 1 129 ? 7.685 14.397 -17.611 1.00 60.69 129 GLN A O 1
ATOM 1042 N N . THR A 1 130 ? 5.982 15.721 -17.025 1.00 52.62 130 THR A N 1
ATOM 1043 C CA . THR A 1 130 ? 5.194 15.496 -18.253 1.00 52.62 130 THR A CA 1
ATOM 1044 C C . THR A 1 130 ? 5.685 16.259 -19.490 1.00 52.62 130 THR A C 1
ATOM 1046 O O . THR A 1 130 ? 5.115 16.080 -20.561 1.00 52.62 130 THR A O 1
ATOM 1049 N N . ASN A 1 131 ? 6.738 17.079 -19.388 1.00 40.38 131 ASN A N 1
ATOM 1050 C CA . ASN A 1 131 ? 7.288 17.847 -20.513 1.00 40.38 131 ASN A CA 1
ATOM 1051 C C . ASN A 1 131 ? 8.731 17.418 -20.833 1.00 40.38 131 ASN A C 1
ATOM 1053 O O . ASN A 1 131 ? 9.678 18.045 -20.356 1.00 40.38 131 ASN A O 1
ATOM 1057 N N . LEU A 1 132 ? 8.890 16.371 -21.646 1.00 40.06 132 LEU A N 1
ATOM 1058 C CA . LEU A 1 132 ? 10.116 16.068 -22.398 1.00 40.06 132 LEU A CA 1
ATOM 1059 C C . LEU A 1 132 ? 9.744 15.577 -23.796 1.00 40.06 132 LEU A C 1
ATOM 1061 O O . LEU A 1 132 ? 8.966 14.598 -23.865 1.00 40.06 132 LEU A O 1
#

Solvent-accessible surface area (backbone atoms only — not comparable to full-atom values): 7908 Å² total; per-residue (Å²): 113,73,66,63,55,50,52,53,54,36,41,77,70,73,46,62,92,51,47,73,46,80,46,95,50,85,53,29,51,30,27,44,36,38,34,92,55,89,69,45,52,29,34,40,36,33,56,31,58,83,70,9,69,87,76,40,88,60,58,81,38,39,57,59,54,52,49,55,46,53,57,31,31,76,69,70,76,40,62,49,77,77,46,72,36,64,91,71,29,35,42,31,27,47,58,85,71,81,93,73,84,89,53,80,84,49,51,63,62,51,48,52,54,51,47,52,62,72,68,60,81,70,85,86,66,57,88,90,63,77,85,125

Mean predicted aligned error: 5.5 Å

Foldseek 3Di:
DVVVVVQVVVVVVVFHPWDWDWDDDQQWTKTWTAGPDPVRTWIKIWGDLVRCVVPPPCSVVLVLVVVVQVLCVVLVNHFDFPDADSVRSMTIGGDPDDDDDDDPVCVVVVVVSVVSVVPVPDDPDDPVPPDD

Secondary structure (DSSP, 8-state):
-HHHHHHHHHHHTT--S-EEEEE--SSEEEEEEE-SSSSSEEEEEEE-HHHHTTT-GGGG-HHHHHHHHHHHHHTTSS--EEEEETTTTEEEEE---------GGGHHHHHHHHHHHHHS------GGG---

Sequence (132 aa):
MPLQQIQHWLSQHGIHEALLTPLAGYTNHVFLVEAESYPKRSIIRIANRDLAAGLCPLAQHFQHVIRLHQDAVALKLAPELLGFDEQLGIMWLAYAGERRALQVTDFAELREHLEHLHTSGLDWRAPDQTNL

Radius of gyration: 16.03 Å; Cα contacts (8 Å, |Δi|>4): 169; chains: 1; bounding box: 35×36×41 Å

pLDDT: mean 87.5, std 11.71, range [40.06, 97.81]

Nearest PDB structures (foldseek):
  3mfu-assembly1_A  TM=5.437E-01  e=1.802E-01  Homo sapiens
  6lnm-assembly1_A  TM=5.148E-01  e=2.164E-01  Rattus norvegicus
  7oai-assembly1_A  TM=5.035E-01  e=3.978E-01  Homo sapiens
  6lnm-assembly3_E  TM=5.206E-01  e=6.474E-01  Rattus norvegicus
  5wng-assembly1_B  TM=5.503E-01  e=8.260E-01  Homo sapiens